Protein AF-A0A8W8JNV4-F1 (afdb_monomer_lite)

Foldseek 3Di:
DVVVVVVVVVVVVVVVVVVVVVVVVVVVVVVVVVVVVVVVVVPPPVVQQEEQFLLRSCVVPVVCAPPWDWHWYQHPVRDTDTFTWANYPPNTRDTDDDPPPPDD

InterPro domains:
  IPR002181 Fibrinogen, alpha/beta/gamma chain, C-terminal globular domain [PF00147] (63-98)
  IPR002181 Fibrinogen, alpha/beta/gamma chain, C-terminal globular domain [PS51406] (45-104)
  IPR014716 Fibrinogen, alpha/beta/gamma chain, C-terminal globular, subdomain 1 [G3DSA:3.90.215.10] (5-103)
  IPR036056 Fibrinogen-like, C-terminal [SSF56496] (46-97)

Organism: Magallana gigas (NCBI:txid29159)

Secondary structure (DSSP, 8-state):
-HHHHHHHHHHHHHHHHHHHHHHHHHHHHHHHHHHHHHHHHHS------EESSHHHHHHH-GGGTT--EEEEEE-TTS-EEEEEEESSGGGS-EE---------

Sequence (104 aa):
MLIIKLEEIENNMQAKINTGIEDVTTDIIKNFTRILANKLACASNETVISGSSCADILKRFPNTKGKDGVYNIIDVSNKMKAVYCDMTTDNGGWTVISLSSSSL

pLDDT: mean 87.86, std 13.28, range [45.91, 97.94]

Radius of gyration: 29.32 Å; chains: 1; bounding box: 70×25×85 Å

Structure (mmCIF, N/CA/C/O backbone):
data_AF-A0A8W8JNV4-F1
#
_entry.id   AF-A0A8W8JNV4-F1
#
loop_
_atom_site.group_PDB
_atom_site.id
_atom_site.type_symbol
_atom_site.label_atom_id
_atom_site.label_alt_id
_atom_site.label_comp_id
_atom_site.label_asym_id
_atom_site.label_entity_id
_atom_site.label_seq_id
_atom_site.pdbx_PDB_ins_code
_atom_site.Cartn_x
_atom_site.Cartn_y
_atom_site.Cartn_z
_atom_site.occupancy
_atom_site.B_iso_or_equiv
_atom_site.auth_seq_id
_atom_site.auth_comp_id
_atom_site.auth_asym_id
_atom_site.auth_atom_id
_atom_site.pdbx_PDB_model_num
ATOM 1 N N . MET A 1 1 ? -47.002 -12.083 50.435 1.00 72.62 1 MET A N 1
ATOM 2 C CA . MET A 1 1 ? -47.504 -11.101 49.443 1.00 72.62 1 MET A CA 1
ATOM 3 C C . MET A 1 1 ? -46.786 -9.747 49.516 1.00 72.62 1 MET A C 1
ATOM 5 O O . MET A 1 1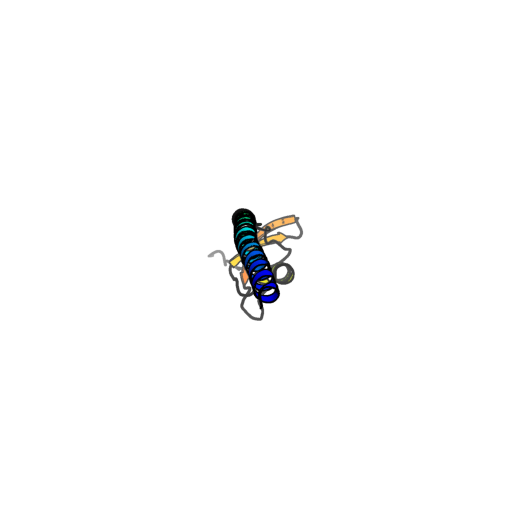 ? -46.511 -9.194 48.466 1.00 72.62 1 MET A O 1
ATOM 9 N N . LEU A 1 2 ? -46.450 -9.213 50.701 1.00 86.56 2 LEU A N 1
ATOM 10 C CA . LEU A 1 2 ? -45.713 -7.938 50.840 1.00 86.56 2 LEU A CA 1
ATOM 11 C C . LEU A 1 2 ? -44.204 -8.036 50.544 1.00 86.56 2 LEU A C 1
ATOM 13 O O . LEU A 1 2 ? -43.662 -7.140 49.915 1.00 86.56 2 LEU A O 1
ATOM 17 N N . ILE A 1 3 ? -43.550 -9.133 50.939 1.00 90.62 3 ILE A N 1
ATOM 18 C CA . ILE A 1 3 ? -42.106 -9.356 50.713 1.00 90.62 3 ILE A CA 1
ATOM 19 C C . ILE A 1 3 ? -41.774 -9.385 49.214 1.00 90.62 3 ILE A C 1
ATOM 21 O O . ILE A 1 3 ? -40.883 -8.678 48.772 1.00 90.62 3 ILE A O 1
ATOM 25 N N . ILE A 1 4 ? -42.588 -10.086 48.419 1.00 90.62 4 ILE A N 1
ATOM 26 C CA . ILE A 1 4 ? -42.445 -10.154 46.954 1.00 90.62 4 ILE A CA 1
ATOM 27 C C . ILE A 1 4 ? -42.513 -8.755 46.319 1.00 90.62 4 ILE A C 1
ATOM 29 O O . ILE A 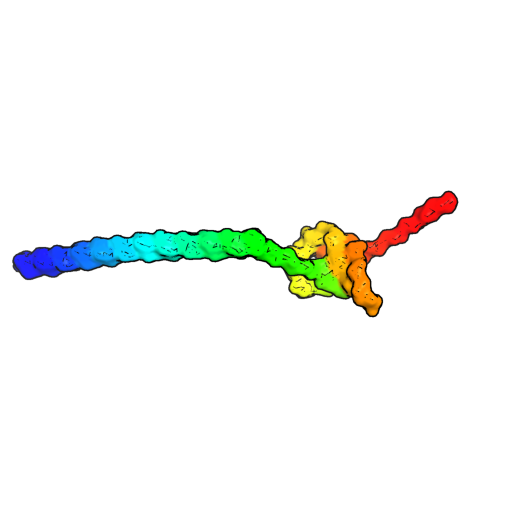1 4 ? -41.748 -8.449 45.415 1.00 90.62 4 ILE A O 1
ATOM 33 N N . LYS A 1 5 ? -43.394 -7.874 46.820 1.00 92.38 5 LYS A N 1
ATOM 34 C CA . LYS A 1 5 ? -43.488 -6.491 46.324 1.00 92.38 5 LYS A CA 1
ATOM 35 C C . LYS A 1 5 ? -42.257 -5.653 46.681 1.00 92.38 5 LYS A C 1
ATOM 37 O O . LYS A 1 5 ? -41.914 -4.754 45.926 1.00 92.38 5 LYS A O 1
ATOM 42 N N . LEU A 1 6 ? -41.615 -5.916 47.821 1.00 93.81 6 LEU A N 1
ATOM 43 C CA . LEU A 1 6 ? -40.372 -5.242 48.211 1.00 93.81 6 LEU A CA 1
ATOM 44 C C . LEU A 1 6 ? -39.202 -5.698 47.334 1.00 93.81 6 LEU A C 1
ATOM 46 O O . LEU A 1 6 ? -38.487 -4.851 46.808 1.00 93.81 6 LEU A O 1
ATOM 50 N N . GLU A 1 7 ? -39.070 -7.006 47.105 1.00 95.75 7 GLU A N 1
ATOM 51 C CA . GLU A 1 7 ? -38.063 -7.571 46.196 1.00 95.75 7 GLU A CA 1
ATOM 52 C C . GLU A 1 7 ? -38.242 -7.048 44.762 1.00 95.75 7 GLU A C 1
ATOM 54 O O . GLU A 1 7 ? -37.275 -6.706 44.087 1.00 95.75 7 GLU A O 1
ATOM 59 N N . GLU A 1 8 ? -39.483 -6.921 44.285 1.00 95.75 8 GLU A N 1
ATOM 60 C CA . GLU A 1 8 ? -39.777 -6.360 42.961 1.00 95.75 8 GLU A CA 1
ATOM 61 C C . GLU A 1 8 ? -39.361 -4.884 42.845 1.00 95.75 8 GLU A C 1
ATOM 63 O O . GLU A 1 8 ? -38.808 -4.468 41.824 1.00 95.75 8 GLU A O 1
ATOM 68 N N . ILE A 1 9 ? -39.575 -4.091 43.899 1.00 95.31 9 ILE A N 1
ATOM 69 C CA . ILE A 1 9 ? -39.146 -2.688 43.946 1.00 95.31 9 ILE A CA 1
ATOM 70 C C . ILE A 1 9 ? -37.618 -2.587 43.930 1.00 95.31 9 ILE A C 1
ATOM 72 O O . ILE A 1 9 ? -37.080 -1.769 43.181 1.00 95.31 9 ILE A O 1
ATOM 76 N N . GLU A 1 10 ? -36.925 -3.414 44.714 1.00 96.44 10 GLU A N 1
ATOM 77 C CA . GLU A 1 10 ? -35.460 -3.450 44.761 1.00 96.44 10 GLU A CA 1
ATOM 78 C C . GLU A 1 10 ? -34.870 -3.826 43.395 1.00 96.44 10 GLU A C 1
ATOM 80 O O . GLU A 1 10 ? -34.017 -3.113 42.864 1.00 96.44 10 GLU A O 1
ATOM 85 N N . ASN A 1 11 ? -35.415 -4.863 42.757 1.00 95.38 11 ASN A N 1
ATOM 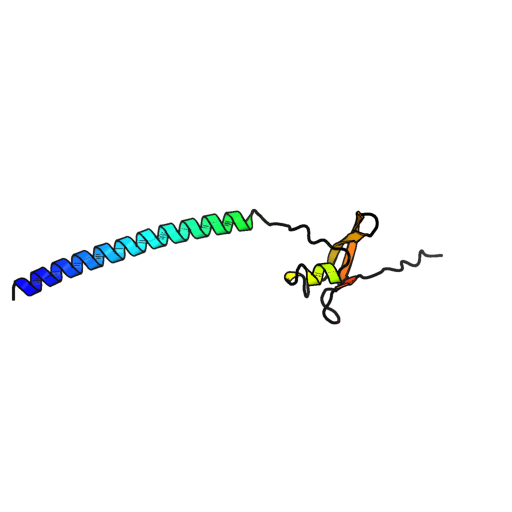86 C CA . ASN A 1 11 ? -34.989 -5.300 41.429 1.00 95.38 11 ASN A CA 1
ATOM 87 C C . ASN A 1 11 ? -35.235 -4.236 40.349 1.00 95.38 11 ASN A C 1
ATOM 89 O O . ASN A 1 11 ? -34.373 -3.998 39.503 1.00 95.38 11 ASN A O 1
ATOM 93 N N . ASN A 1 12 ? -36.384 -3.554 40.376 1.00 95.06 12 ASN A N 1
ATOM 94 C CA . ASN A 1 12 ? -36.691 -2.476 39.431 1.00 95.06 12 ASN A CA 1
ATOM 95 C C . ASN A 1 12 ? -35.756 -1.272 39.627 1.00 95.06 12 ASN A C 1
ATOM 97 O O . ASN A 1 12 ? -35.305 -0.651 38.662 1.00 95.06 12 ASN A O 1
ATOM 101 N N . MET A 1 13 ? -35.430 -0.956 40.882 1.00 96.19 13 MET A N 1
ATOM 102 C CA . MET A 1 13 ? -34.479 0.101 41.205 1.00 96.19 13 MET A CA 1
ATOM 103 C C . MET A 1 13 ? -33.076 -0.248 40.696 1.00 96.19 13 MET A C 1
ATOM 105 O O . MET A 1 13 ? -32.465 0.569 40.007 1.00 96.19 13 MET A O 1
ATOM 109 N N . GLN A 1 14 ? -32.608 -1.476 40.938 1.00 96.19 14 GLN A N 1
ATOM 110 C CA . GLN A 1 14 ? -31.311 -1.949 40.457 1.00 96.19 14 GLN A CA 1
ATOM 111 C C . GLN A 1 14 ? -31.237 -1.970 38.924 1.00 96.19 14 GLN A C 1
ATOM 113 O O . GLN A 1 14 ? -30.239 -1.536 38.354 1.00 96.19 14 GLN A O 1
ATOM 118 N N . ALA A 1 15 ? -32.301 -2.405 38.243 1.00 95.81 15 ALA A N 1
ATOM 119 C CA . ALA A 1 15 ? -32.358 -2.431 36.783 1.00 95.81 15 ALA A CA 1
ATOM 120 C C . ALA A 1 15 ? -32.234 -1.025 36.178 1.00 95.81 15 ALA A C 1
ATOM 122 O O . ALA A 1 15 ? -31.427 -0.814 35.277 1.00 95.81 15 ALA A O 1
ATOM 123 N N . LYS A 1 16 ? -32.968 -0.041 36.711 1.00 95.50 16 LYS A N 1
ATOM 124 C CA . LYS A 1 16 ? -32.894 1.354 36.242 1.00 95.50 16 LYS A CA 1
ATOM 125 C C . LYS A 1 16 ? -31.518 1.969 36.455 1.00 95.50 16 LYS A C 1
ATOM 127 O O . LYS A 1 16 ? -31.037 2.696 35.589 1.00 95.50 1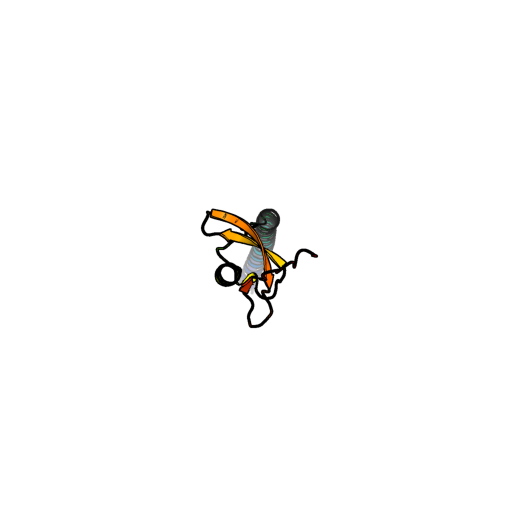6 LYS A O 1
ATOM 132 N N . ILE A 1 17 ? -30.897 1.673 37.596 1.00 96.50 17 ILE A N 1
ATOM 133 C CA . ILE A 1 17 ? -29.526 2.099 37.884 1.00 96.50 17 ILE A CA 1
ATOM 134 C C . ILE A 1 17 ? -28.568 1.487 36.857 1.00 96.50 17 ILE A C 1
ATOM 136 O O . ILE A 1 17 ? -27.779 2.216 36.263 1.00 96.50 17 ILE A O 1
ATOM 140 N N . ASN A 1 18 ? -28.673 0.182 36.593 1.00 95.75 18 ASN A N 1
ATOM 141 C CA . ASN A 1 18 ? -27.800 -0.510 35.645 1.00 95.75 18 ASN A CA 1
ATOM 142 C C . ASN A 1 18 ? -27.954 0.036 34.218 1.00 95.75 18 ASN A C 1
ATOM 144 O O . ASN A 1 18 ? -26.952 0.367 33.592 1.00 95.75 18 ASN A O 1
ATOM 148 N N . THR A 1 19 ? -29.186 0.215 33.734 1.00 94.75 19 THR A N 1
ATOM 149 C CA . THR A 1 19 ? -29.441 0.793 32.404 1.00 94.75 19 THR A CA 1
ATOM 150 C C . THR A 1 19 ? -28.896 2.218 32.294 1.00 94.75 19 THR A C 1
ATOM 152 O O . THR A 1 19 ? -28.226 2.547 31.321 1.00 94.75 19 THR A O 1
ATOM 155 N N . GLY A 1 20 ? -29.103 3.057 33.316 1.00 92.88 20 GLY A N 1
ATOM 156 C CA . GLY A 1 20 ? -28.556 4.416 33.322 1.00 92.88 20 GLY A CA 1
ATOM 157 C C . GLY A 1 20 ? -27.023 4.446 33.303 1.00 92.88 20 GLY A C 1
ATOM 158 O O . GLY A 1 20 ? -26.427 5.301 32.651 1.00 92.88 20 GLY A O 1
ATOM 159 N N . ILE A 1 21 ? -26.372 3.496 33.981 1.00 94.81 21 ILE A N 1
ATOM 160 C CA . ILE A 1 21 ? -24.914 3.336 33.926 1.00 94.81 21 ILE A CA 1
ATOM 161 C C . ILE A 1 21 ? -24.477 2.911 32.520 1.00 94.81 21 ILE A C 1
ATOM 163 O O . ILE A 1 21 ? -23.535 3.496 31.989 1.00 94.81 21 ILE A O 1
ATOM 167 N N . GLU A 1 22 ? -25.140 1.937 31.896 1.00 94.56 22 GLU A N 1
ATOM 168 C CA . GLU A 1 22 ? -24.811 1.476 30.539 1.00 94.56 22 GLU A CA 1
ATOM 169 C C . GLU A 1 22 ? -24.896 2.604 29.500 1.00 94.56 22 GLU A C 1
ATOM 171 O O . GLU A 1 22 ? -23.983 2.741 28.679 1.00 94.56 22 GLU A O 1
ATOM 176 N N . ASP A 1 23 ? -25.920 3.458 29.579 1.00 93.31 23 ASP A N 1
ATOM 177 C CA . ASP A 1 23 ? -26.090 4.615 28.692 1.00 93.31 23 ASP A CA 1
ATOM 178 C C . ASP A 1 23 ? -24.933 5.617 28.840 1.00 93.31 23 ASP A C 1
ATOM 180 O O . ASP A 1 23 ? -24.266 5.961 27.858 1.00 93.31 23 ASP A O 1
ATOM 184 N N . VAL A 1 24 ? -24.613 6.015 30.079 1.00 93.88 24 VAL A N 1
ATOM 185 C CA . VAL A 1 24 ? -23.490 6.927 30.370 1.00 93.88 24 VAL A CA 1
ATOM 186 C C . VAL A 1 24 ? -22.163 6.330 29.902 1.00 93.88 24 VAL A C 1
ATOM 188 O O . VAL A 1 24 ? -21.337 7.015 29.294 1.00 93.88 24 VAL A O 1
ATOM 191 N N . THR A 1 25 ? -21.953 5.038 30.158 1.00 95.12 25 THR A N 1
ATOM 192 C CA . THR A 1 25 ? -20.726 4.338 29.762 1.00 95.12 25 THR A CA 1
ATOM 193 C C . THR A 1 25 ? -20.601 4.293 28.239 1.00 95.12 25 THR A C 1
ATOM 195 O O . THR A 1 25 ? -19.523 4.538 27.695 1.00 95.12 25 THR A O 1
ATOM 198 N N . THR A 1 26 ? -21.710 4.057 27.536 1.00 95.44 26 THR A N 1
ATOM 199 C CA . THR A 1 26 ? -21.766 4.023 26.072 1.00 95.44 26 THR A CA 1
ATOM 200 C C . THR A 1 26 ? -21.434 5.383 25.460 1.00 95.44 26 THR A C 1
ATOM 202 O O . THR A 1 26 ? -20.669 5.444 24.495 1.00 95.44 26 THR A O 1
ATOM 205 N N . ASP A 1 27 ? -21.950 6.477 26.017 1.00 94.50 27 ASP A N 1
ATOM 206 C CA . ASP A 1 27 ? -21.668 7.831 25.530 1.00 94.50 27 ASP A CA 1
ATOM 207 C C . ASP A 1 27 ? -20.205 8.229 25.735 1.00 94.50 27 ASP A C 1
ATOM 209 O O . ASP A 1 27 ? -19.569 8.783 24.828 1.00 94.50 27 ASP A O 1
ATOM 213 N N . ILE A 1 28 ? -19.634 7.876 26.891 1.00 94.25 28 ILE A N 1
ATOM 214 C CA . ILE A 1 28 ? -18.208 8.066 27.170 1.00 94.25 28 ILE A CA 1
ATOM 215 C C . ILE A 1 28 ? -17.371 7.290 26.150 1.00 94.25 28 ILE A C 1
ATOM 217 O O . ILE A 1 28 ? -16.500 7.880 25.503 1.00 94.25 28 ILE A O 1
ATOM 221 N N . ILE A 1 29 ? -17.653 5.995 25.961 1.00 94.69 29 ILE A N 1
ATOM 222 C CA . ILE A 1 29 ? -16.926 5.143 25.012 1.00 94.69 29 ILE A CA 1
ATOM 223 C C . ILE A 1 29 ? -17.021 5.727 23.603 1.00 94.69 29 ILE A C 1
ATOM 225 O O . ILE A 1 29 ? -15.986 5.962 22.984 1.00 94.69 29 ILE A O 1
ATOM 229 N N . LYS A 1 30 ? -18.226 6.046 23.115 1.00 94.62 30 LYS A N 1
ATOM 230 C CA . LYS A 1 30 ? -18.430 6.631 21.780 1.00 94.62 30 LYS A CA 1
ATOM 231 C C . LYS A 1 30 ? -17.639 7.924 21.593 1.00 94.62 30 LYS A C 1
ATOM 233 O O . LYS A 1 30 ? -17.013 8.112 20.546 1.00 94.62 30 LYS A O 1
ATOM 238 N N . ASN A 1 31 ? -17.633 8.812 22.588 1.00 92.38 31 ASN A N 1
ATOM 239 C CA . ASN A 1 31 ? -16.872 10.055 22.511 1.00 92.38 31 ASN A CA 1
ATOM 240 C C . ASN A 1 31 ? -15.359 9.789 22.441 1.00 92.38 31 ASN A C 1
ATOM 242 O O . ASN A 1 31 ? -14.683 10.352 21.578 1.00 92.38 31 ASN A O 1
ATOM 246 N N . PHE A 1 32 ? -14.837 8.884 23.276 1.00 92.00 32 PHE A N 1
ATOM 247 C CA . PHE A 1 32 ? -13.430 8.474 23.229 1.00 92.00 32 PHE A CA 1
ATOM 248 C C . PHE A 1 32 ? -13.056 7.825 21.893 1.00 92.00 32 PHE A C 1
ATOM 250 O O . PHE A 1 32 ? -12.037 8.193 21.305 1.00 92.00 32 PHE A O 1
ATOM 257 N N . THR A 1 33 ? -13.884 6.917 21.366 1.00 89.75 33 THR A N 1
ATOM 258 C CA . THR A 1 33 ? -13.658 6.281 20.061 1.00 89.75 33 THR A CA 1
ATOM 259 C C . THR A 1 33 ? -13.607 7.320 18.943 1.00 89.75 33 THR A C 1
ATOM 261 O O . THR A 1 33 ? -12.731 7.252 18.083 1.00 89.75 33 THR A O 1
ATOM 264 N N . ARG A 1 34 ? -14.485 8.330 18.972 1.00 88.06 34 ARG A N 1
ATOM 265 C CA . ARG A 1 34 ? -14.505 9.419 17.985 1.00 88.06 34 ARG A CA 1
ATOM 266 C C . ARG A 1 34 ? -13.263 10.310 18.071 1.00 88.06 34 ARG A C 1
ATOM 268 O O . ARG A 1 34 ? -12.704 10.675 17.040 1.00 88.06 34 ARG A O 1
ATOM 275 N N . ILE A 1 35 ? -12.806 10.637 19.282 1.00 86.56 35 ILE A N 1
ATOM 276 C CA . ILE A 1 35 ? -11.561 11.395 19.497 1.00 86.56 35 ILE A CA 1
ATOM 277 C C . ILE A 1 35 ? -10.362 10.612 18.954 1.00 86.56 35 ILE A C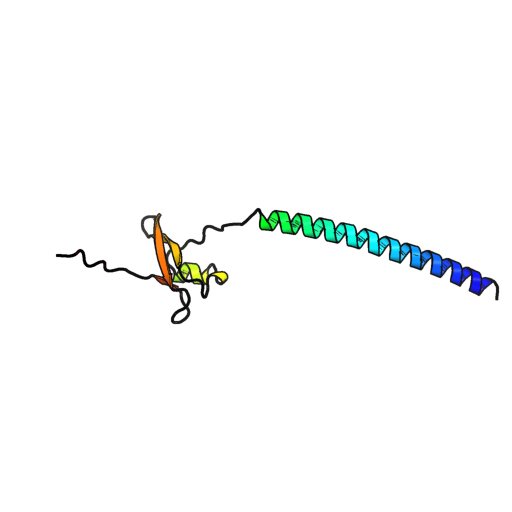 1
ATOM 279 O O . ILE A 1 35 ? -9.526 11.184 18.253 1.00 86.56 35 ILE A O 1
ATOM 283 N N . LEU A 1 36 ? -10.298 9.306 19.234 1.00 83.44 36 LEU A N 1
ATOM 284 C CA . LEU A 1 36 ? -9.241 8.439 18.723 1.00 83.44 36 LEU A CA 1
ATOM 285 C C . LEU A 1 36 ? -9.273 8.386 17.189 1.00 83.44 36 LEU A C 1
ATOM 287 O O . LEU A 1 36 ? -8.260 8.673 16.557 1.00 83.44 36 LEU A O 1
ATOM 291 N N . ALA A 1 37 ? -10.436 8.122 16.588 1.00 81.06 37 ALA A N 1
ATOM 292 C CA . ALA A 1 37 ? -10.601 8.067 15.135 1.00 81.06 37 ALA A CA 1
ATOM 293 C C . ALA A 1 37 ? -10.171 9.372 14.441 1.00 81.06 37 ALA A C 1
ATOM 295 O O . ALA A 1 37 ? -9.415 9.331 13.475 1.00 81.06 37 ALA A O 1
ATOM 296 N N . ASN A 1 38 ? -10.565 10.534 14.970 1.00 78.81 38 ASN A N 1
ATOM 297 C CA . ASN A 1 38 ? -10.161 11.833 14.421 1.00 78.81 38 ASN A CA 1
ATOM 298 C C . ASN A 1 38 ? -8.649 12.077 14.536 1.00 78.81 38 ASN A C 1
ATOM 300 O O . ASN A 1 38 ? -8.040 12.643 13.629 1.00 78.81 38 ASN A O 1
ATOM 304 N N . LYS A 1 39 ? -8.025 11.632 15.633 1.00 82.25 39 LYS A N 1
ATOM 305 C CA . LYS A 1 39 ? -6.575 11.750 15.821 1.00 82.25 39 LYS A CA 1
ATOM 306 C C . LYS A 1 39 ? -5.799 10.892 14.818 1.00 82.25 39 LYS A C 1
ATOM 308 O O . LYS A 1 39 ? -4.760 11.333 14.344 1.00 82.25 39 LYS A O 1
ATOM 313 N N . LEU A 1 40 ? -6.322 9.717 14.460 1.00 65.94 40 LEU A N 1
ATOM 314 C CA . LEU A 1 40 ? -5.768 8.855 13.409 1.00 65.94 40 LEU A CA 1
ATOM 315 C C . LEU A 1 40 ? -6.072 9.359 11.987 1.00 65.94 40 LEU A C 1
ATOM 317 O O . LEU A 1 40 ? -5.266 9.139 11.094 1.00 65.94 40 LEU A O 1
ATOM 321 N N . ALA A 1 41 ? -7.193 10.049 11.767 1.00 68.88 41 ALA A N 1
ATOM 322 C CA . ALA A 1 41 ? -7.550 10.590 10.454 1.00 68.88 41 ALA A CA 1
ATOM 323 C C . ALA A 1 41 ? -6.685 11.800 10.049 1.00 68.88 41 ALA A C 1
ATOM 325 O O . ALA A 1 41 ? -6.285 11.903 8.894 1.00 68.88 41 ALA A O 1
ATOM 326 N N . CYS A 1 42 ? -6.370 12.697 10.994 1.00 52.47 42 CYS A N 1
ATOM 327 C CA . CYS A 1 42 ? -5.478 13.841 10.750 1.00 52.47 42 CYS A CA 1
ATOM 328 C C . CYS A 1 42 ? -3.995 13.476 10.859 1.00 52.47 42 CYS A C 1
ATOM 330 O O . CYS A 1 42 ? -3.155 14.119 10.236 1.00 52.47 42 CYS A O 1
ATOM 332 N N . ALA A 1 43 ? -3.663 12.433 11.623 1.00 55.94 43 ALA A N 1
ATOM 333 C CA . ALA A 1 43 ? -2.391 11.745 11.492 1.00 55.94 43 ALA A CA 1
ATOM 334 C C . ALA A 1 43 ? -2.498 10.758 10.332 1.00 55.94 43 ALA A C 1
ATOM 336 O O . ALA A 1 43 ? -2.298 9.558 10.524 1.00 55.94 43 ALA A O 1
ATOM 337 N N . SER A 1 44 ? -2.814 11.265 9.130 1.00 54.38 44 SER A N 1
ATOM 338 C CA . SER A 1 44 ? -2.412 10.586 7.910 1.00 54.38 44 SER A CA 1
ATOM 339 C C . SER A 1 44 ? -0.913 10.360 8.055 1.00 54.38 44 SER A C 1
ATOM 341 O O . SER A 1 44 ? -0.094 11.232 7.770 1.00 54.38 44 SER A O 1
ATOM 343 N N . ASN A 1 45 ? -0.560 9.190 8.583 1.00 55.28 45 ASN A N 1
ATOM 344 C CA . ASN A 1 45 ? 0.690 8.537 8.322 1.00 55.28 45 ASN A CA 1
ATOM 345 C C . ASN A 1 45 ? 0.679 8.383 6.811 1.00 55.28 45 ASN A C 1
ATOM 347 O O . ASN A 1 45 ? 0.323 7.335 6.276 1.00 55.28 45 ASN A O 1
ATOM 351 N N . GLU A 1 46 ? 1.076 9.434 6.111 1.00 55.41 46 GLU A N 1
ATOM 352 C CA . GLU A 1 46 ? 1.732 9.279 4.841 1.00 55.41 46 GLU A CA 1
ATOM 353 C C . GLU A 1 46 ? 3.057 8.612 5.214 1.00 55.41 46 GLU A C 1
ATOM 355 O O . GLU A 1 46 ? 4.113 9.230 5.304 1.00 55.41 46 GLU A O 1
ATOM 360 N N . THR A 1 47 ? 2.974 7.323 5.584 1.00 57.53 47 THR A N 1
ATOM 361 C CA . THR A 1 47 ? 4.107 6.419 5.551 1.00 57.53 47 THR A CA 1
ATOM 362 C C . THR A 1 47 ? 4.672 6.680 4.181 1.00 57.53 47 THR A C 1
ATOM 364 O O . THR A 1 47 ? 3.956 6.449 3.208 1.00 57.53 47 THR A O 1
ATOM 367 N N . VAL A 1 48 ? 5.858 7.274 4.097 1.00 70.50 48 VAL A N 1
ATOM 368 C CA . VAL A 1 48 ? 6.460 7.600 2.809 1.00 70.50 48 VAL A CA 1
ATOM 369 C C . VAL A 1 48 ? 6.599 6.268 2.080 1.00 70.50 48 VAL A C 1
ATOM 371 O O . VAL A 1 48 ? 7.510 5.493 2.380 1.00 70.50 48 VAL A O 1
ATOM 374 N N . ILE A 1 49 ? 5.629 5.952 1.212 1.00 82.06 49 ILE A N 1
ATOM 375 C CA . ILE A 1 49 ? 5.532 4.664 0.533 1.00 82.06 49 ILE A CA 1
ATOM 376 C C . ILE A 1 49 ? 6.688 4.670 -0.449 1.00 82.06 49 ILE A C 1
ATOM 378 O O . ILE A 1 49 ? 6.634 5.295 -1.507 1.00 82.06 49 ILE A O 1
ATOM 382 N N . SER A 1 50 ? 7.780 4.050 -0.024 1.00 88.69 50 SER A N 1
ATOM 383 C CA . SER A 1 50 ? 9.044 4.078 -0.735 1.00 88.69 50 SER A CA 1
ATOM 384 C C . SER A 1 50 ? 9.721 2.732 -0.666 1.00 88.69 50 SER A C 1
ATOM 386 O O . SER A 1 50 ? 9.489 1.961 0.266 1.00 88.69 50 SER A O 1
ATOM 388 N N . GLY A 1 51 ? 10.524 2.411 -1.673 1.00 92.81 51 GLY A N 1
ATOM 389 C CA . GLY A 1 51 ? 11.216 1.133 -1.784 1.00 92.81 51 GLY A CA 1
ATOM 390 C C . GLY A 1 51 ? 12.337 1.123 -2.783 1.00 92.81 51 GLY A C 1
ATOM 391 O O . GLY A 1 51 ? 12.543 2.095 -3.485 1.00 92.81 51 GLY A O 1
ATOM 392 N N . SER A 1 52 ? 13.039 0.005 -2.882 1.00 94.81 52 SER A N 1
ATOM 393 C CA . SER A 1 52 ? 14.060 -0.185 -3.919 1.00 94.81 52 SER A CA 1
ATOM 394 C C . SER A 1 52 ? 13.464 -0.349 -5.326 1.00 94.81 52 SER A C 1
ATOM 396 O O . SER A 1 52 ? 14.133 -0.093 -6.323 1.00 94.81 52 SER A O 1
ATOM 398 N N . SER A 1 53 ? 12.198 -0.770 -5.421 1.00 95.50 53 SER A N 1
ATOM 399 C CA . SER A 1 53 ? 11.450 -0.975 -6.668 1.00 95.50 53 SER A CA 1
ATOM 400 C C . SER A 1 53 ? 9.937 -0.998 -6.410 1.00 95.50 53 SER A C 1
ATOM 402 O O . SER A 1 53 ? 9.505 -1.115 -5.260 1.00 95.50 53 SER A O 1
ATOM 404 N N . CYS A 1 54 ? 9.122 -0.953 -7.468 1.00 96.50 54 CYS A N 1
ATOM 405 C CA . CYS A 1 54 ? 7.666 -1.115 -7.359 1.00 96.50 54 CYS A CA 1
ATOM 406 C C . CYS A 1 54 ? 7.266 -2.476 -6.754 1.00 96.50 54 CYS A C 1
ATOM 408 O O . CYS A 1 54 ? 6.347 -2.540 -5.941 1.00 96.50 54 CYS A O 1
ATOM 410 N N . ALA A 1 55 ? 7.995 -3.553 -7.064 1.00 97.19 55 ALA A N 1
ATOM 411 C CA . ALA A 1 55 ? 7.764 -4.875 -6.477 1.00 97.19 55 ALA A CA 1
ATOM 412 C C . ALA A 1 55 ? 8.041 -4.896 -4.964 1.00 97.19 55 ALA A C 1
ATOM 414 O O . ALA A 1 55 ? 7.290 -5.486 -4.187 1.00 97.19 55 ALA A O 1
ATOM 415 N N . ASP A 1 56 ? 9.103 -4.215 -4.531 1.00 96.62 56 ASP A N 1
ATOM 416 C CA . ASP A 1 56 ? 9.436 -4.066 -3.115 1.00 96.62 56 ASP A CA 1
ATOM 417 C C . ASP A 1 56 ? 8.390 -3.214 -2.372 1.00 96.62 56 ASP A C 1
ATOM 419 O O . ASP A 1 56 ? 8.004 -3.532 -1.246 1.00 96.62 56 ASP A O 1
ATOM 423 N N . ILE A 1 57 ? 7.874 -2.162 -3.017 1.00 95.94 57 ILE A N 1
ATOM 424 C CA . ILE A 1 57 ? 6.746 -1.381 -2.495 1.00 95.94 57 ILE A CA 1
ATOM 425 C C . ILE A 1 57 ? 5.509 -2.267 -2.331 1.00 95.94 57 ILE A C 1
ATOM 427 O O . ILE A 1 57 ? 4.947 -2.306 -1.240 1.00 95.94 57 ILE A O 1
ATOM 431 N N . LEU A 1 58 ? 5.120 -3.022 -3.359 1.00 96.81 58 LEU A N 1
ATOM 432 C CA . LEU A 1 58 ? 3.943 -3.889 -3.309 1.00 96.81 58 LEU A CA 1
ATOM 433 C C . LEU A 1 58 ? 4.056 -4.965 -2.217 1.00 96.81 58 LEU A C 1
ATOM 435 O O . LEU A 1 58 ? 3.080 -5.268 -1.531 1.00 96.81 58 LEU A O 1
ATOM 439 N N . LYS A 1 59 ? 5.262 -5.506 -2.009 1.00 96.56 59 LYS A N 1
ATOM 440 C CA . LYS A 1 59 ? 5.542 -6.489 -0.957 1.00 96.56 59 LYS A CA 1
ATOM 441 C C . LYS A 1 59 ? 5.430 -5.894 0.450 1.00 96.56 59 LYS A C 1
ATOM 443 O O . LYS A 1 59 ? 4.867 -6.538 1.332 1.00 96.56 59 LYS A O 1
ATOM 448 N N . ARG A 1 60 ? 5.990 -4.699 0.681 1.00 94.19 60 ARG A N 1
ATOM 449 C CA . ARG A 1 60 ? 5.985 -4.040 2.003 1.00 94.19 60 ARG A CA 1
ATOM 450 C C . ARG A 1 60 ? 4.663 -3.349 2.322 1.00 94.19 60 ARG A C 1
ATOM 452 O O . ARG A 1 60 ? 4.289 -3.270 3.488 1.00 94.19 60 ARG A O 1
ATOM 459 N N . PHE A 1 61 ? 3.946 -2.908 1.295 1.00 94.12 61 PHE A N 1
ATOM 460 C CA . PHE A 1 61 ? 2.678 -2.196 1.396 1.00 94.12 61 PHE A CA 1
ATOM 461 C C . PHE A 1 61 ? 1.614 -2.883 0.525 1.00 94.12 61 PHE A C 1
ATOM 463 O O . PHE A 1 61 ? 1.258 -2.366 -0.535 1.00 94.12 61 PHE A O 1
ATOM 470 N N . PRO A 1 62 ? 1.055 -4.037 0.946 1.00 94.06 62 PRO A N 1
ATOM 471 C CA . PRO A 1 62 ? 0.069 -4.778 0.149 1.00 94.06 62 PRO A CA 1
ATOM 472 C C . PRO A 1 62 ? -1.199 -3.979 -0.193 1.00 94.06 62 PRO A C 1
ATOM 474 O O . PRO A 1 62 ? -1.891 -4.286 -1.160 1.00 94.06 62 PRO A O 1
ATOM 477 N N . ASN A 1 63 ? -1.492 -2.917 0.564 1.00 93.75 63 ASN A N 1
ATOM 478 C CA . ASN A 1 63 ? -2.572 -1.962 0.299 1.00 93.75 63 ASN A CA 1
ATOM 479 C C . ASN A 1 63 ? -2.342 -1.084 -0.950 1.00 93.75 63 ASN A C 1
ATOM 481 O O . ASN A 1 63 ? -3.226 -0.293 -1.292 1.00 93.75 63 ASN A O 1
ATOM 485 N N . THR A 1 64 ? -1.176 -1.184 -1.595 1.00 94.69 64 THR A N 1
ATOM 486 C CA . THR A 1 64 ? -0.862 -0.563 -2.894 1.00 94.69 64 THR A CA 1
ATOM 487 C C . THR A 1 64 ? -1.291 -1.421 -4.085 1.00 94.69 64 THR A C 1
ATOM 489 O O . THR A 1 64 ? -1.317 -0.923 -5.206 1.00 94.69 64 THR A O 1
ATOM 492 N N . LYS A 1 65 ? -1.686 -2.686 -3.869 1.00 96.62 65 LYS A N 1
ATOM 493 C CA . LYS A 1 65 ? -2.192 -3.559 -4.937 1.00 96.62 65 LYS A CA 1
ATOM 494 C C . LYS A 1 65 ? -3.390 -2.918 -5.644 1.00 96.62 65 LYS A C 1
ATOM 496 O O . LYS A 1 65 ? -4.323 -2.463 -4.983 1.00 96.62 65 LYS A O 1
ATOM 501 N N . GLY A 1 66 ? -3.365 -2.901 -6.975 1.00 96.75 66 GLY A N 1
ATOM 502 C CA . GLY A 1 66 ? -4.401 -2.287 -7.810 1.00 96.75 66 GLY A CA 1
ATOM 503 C C . GLY A 1 66 ? -4.377 -0.753 -7.843 1.00 96.75 66 GLY A C 1
ATOM 504 O O . GLY A 1 66 ? -5.336 -0.145 -8.311 1.00 96.75 66 GLY A O 1
ATOM 505 N N . LYS A 1 67 ? -3.338 -0.111 -7.290 1.00 96.56 67 LYS A N 1
ATOM 506 C CA . LYS A 1 67 ? -3.188 1.352 -7.261 1.00 96.56 67 LYS A CA 1
ATOM 507 C C . LYS A 1 67 ? -2.014 1.781 -8.129 1.00 96.56 67 LYS A C 1
ATOM 509 O O . LYS A 1 67 ? -0.923 2.048 -7.622 1.00 96.56 67 LYS A O 1
ATOM 514 N N . ASP A 1 68 ? -2.239 1.829 -9.432 1.00 96.62 68 ASP A N 1
ATOM 515 C CA . ASP A 1 68 ? -1.239 2.313 -10.383 1.00 96.62 68 ASP A CA 1
ATOM 516 C C . ASP A 1 68 ? -0.964 3.801 -10.155 1.00 96.62 68 ASP A C 1
ATOM 518 O O . ASP A 1 68 ? -1.852 4.564 -9.761 1.00 96.62 68 ASP A O 1
ATOM 522 N N . GLY A 1 69 ? 0.268 4.239 -10.398 1.00 95.19 69 GLY A N 1
ATOM 523 C CA . GLY A 1 69 ? 0.615 5.645 -10.227 1.00 95.19 69 GLY A CA 1
ATOM 524 C C . GLY A 1 69 ? 2.094 5.891 -10.007 1.00 95.19 69 GLY A C 1
ATOM 525 O O . GLY A 1 69 ? 2.927 5.005 -10.167 1.00 95.19 69 GLY A O 1
ATOM 526 N N . VAL A 1 70 ? 2.427 7.127 -9.643 1.00 95.00 70 VAL A N 1
ATOM 527 C CA . VAL A 1 70 ? 3.808 7.523 -9.366 1.00 95.00 70 VAL A CA 1
ATOM 528 C C . VAL A 1 70 ? 4.152 7.229 -7.910 1.00 95.00 70 VAL A C 1
ATOM 530 O O . VAL A 1 70 ? 3.483 7.713 -7.000 1.00 95.00 70 VAL A O 1
ATOM 533 N N . TYR A 1 71 ? 5.225 6.474 -7.701 1.00 94.25 71 TYR A N 1
ATOM 534 C CA . TYR A 1 71 ? 5.777 6.159 -6.388 1.00 94.25 71 TYR A CA 1
ATOM 535 C C . TYR A 1 71 ? 7.226 6.629 -6.294 1.00 94.25 71 TYR A C 1
ATOM 537 O O . TYR A 1 71 ? 7.932 6.754 -7.297 1.00 94.25 71 TYR A O 1
ATOM 545 N N . ASN A 1 72 ? 7.685 6.852 -5.066 1.00 93.38 72 ASN A N 1
ATOM 546 C CA . ASN A 1 72 ? 9.081 7.161 -4.796 1.00 93.38 72 ASN A CA 1
ATOM 547 C C . ASN A 1 72 ? 9.869 5.867 -4.586 1.00 93.38 72 ASN A C 1
ATOM 549 O O . ASN A 1 72 ? 9.541 5.079 -3.706 1.00 93.38 72 ASN A O 1
ATOM 553 N N . ILE A 1 73 ? 10.942 5.661 -5.342 1.00 93.94 73 ILE A N 1
ATOM 554 C CA . ILE A 1 73 ? 11.905 4.586 -5.091 1.00 93.94 73 ILE A CA 1
ATOM 555 C C . ILE A 1 73 ? 13.259 5.156 -4.673 1.00 93.94 73 ILE A C 1
ATOM 557 O O . ILE A 1 73 ? 13.626 6.252 -5.086 1.00 93.94 73 ILE A O 1
ATOM 561 N N . ILE A 1 74 ? 13.998 4.421 -3.851 1.00 93.56 74 ILE A N 1
ATOM 562 C CA . ILE A 1 74 ? 15.364 4.739 -3.440 1.00 93.56 74 ILE A CA 1
ATOM 563 C C . ILE A 1 74 ? 16.289 3.822 -4.233 1.00 93.56 74 ILE A C 1
ATOM 565 O O . ILE A 1 74 ? 16.237 2.602 -4.086 1.00 93.56 74 ILE A O 1
ATOM 569 N N . ASP A 1 75 ? 17.106 4.407 -5.103 1.00 86.62 75 ASP A N 1
ATOM 570 C CA . ASP A 1 75 ? 18.045 3.639 -5.914 1.00 86.62 75 ASP A CA 1
ATOM 571 C C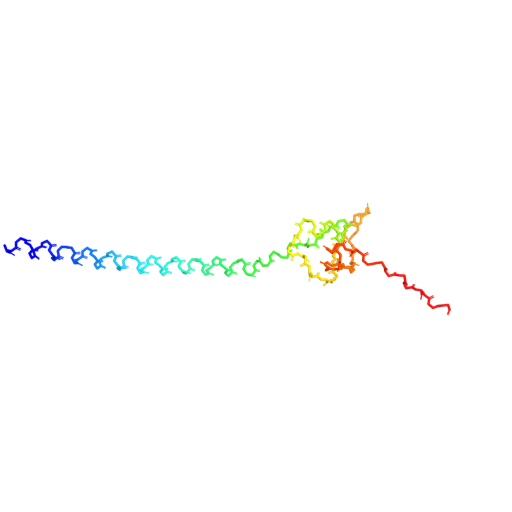 . ASP A 1 75 ? 19.295 3.207 -5.126 1.00 86.62 75 ASP A C 1
ATOM 573 O O . ASP A 1 75 ? 19.506 3.577 -3.971 1.00 86.62 75 ASP A O 1
ATOM 577 N N . VAL A 1 76 ? 20.170 2.437 -5.777 1.00 89.06 76 VAL A N 1
ATOM 578 C CA . VAL A 1 76 ? 21.438 1.961 -5.190 1.00 89.06 76 VAL A CA 1
ATOM 579 C C . VAL A 1 76 ? 22.392 3.087 -4.769 1.00 89.06 76 VAL A C 1
ATOM 581 O O . VAL A 1 76 ? 23.318 2.846 -4.003 1.00 89.06 76 VAL A O 1
ATOM 584 N N . SER A 1 77 ? 22.184 4.314 -5.259 1.00 91.94 77 SER A N 1
ATOM 585 C CA . SER A 1 77 ? 22.942 5.507 -4.863 1.00 91.94 77 SER A CA 1
ATOM 586 C C . SER A 1 77 ? 22.284 6.255 -3.697 1.00 91.94 77 SER A C 1
ATOM 588 O O . SER A 1 77 ? 22.674 7.388 -3.411 1.00 91.94 77 SER A O 1
ATOM 590 N N . ASN A 1 78 ? 21.281 5.656 -3.042 1.00 89.19 78 ASN A N 1
ATOM 591 C CA . ASN A 1 78 ? 20.437 6.277 -2.020 1.00 89.19 78 ASN A CA 1
ATOM 592 C C . ASN A 1 78 ? 19.725 7.553 -2.500 1.00 89.19 78 ASN A C 1
ATOM 594 O O . ASN A 1 78 ? 19.415 8.437 -1.699 1.00 89.19 78 ASN A O 1
ATOM 598 N N . LYS A 1 79 ? 19.453 7.673 -3.805 1.00 90.69 79 LYS A N 1
ATOM 599 C CA . LYS A 1 79 ? 18.700 8.804 -4.354 1.00 90.69 79 LYS A CA 1
ATOM 600 C C . LYS A 1 79 ? 17.242 8.427 -4.549 1.00 90.69 79 LYS A C 1
ATOM 602 O O . LYS A 1 79 ? 16.928 7.380 -5.112 1.00 90.69 79 LYS A O 1
ATOM 607 N N . MET A 1 80 ? 16.359 9.325 -4.119 1.00 90.94 80 MET A N 1
ATOM 608 C CA . MET A 1 80 ? 14.928 9.186 -4.353 1.00 90.94 80 MET A CA 1
ATOM 609 C C . MET A 1 80 ? 14.595 9.535 -5.806 1.00 90.94 80 MET A C 1
ATOM 611 O O . MET A 1 80 ? 15.038 10.562 -6.324 1.00 90.94 80 MET A O 1
ATOM 615 N N . LYS A 1 81 ? 13.814 8.679 -6.460 1.00 90.81 81 LYS A N 1
ATOM 616 C CA . LYS A 1 81 ? 13.343 8.839 -7.836 1.00 90.81 81 LYS A CA 1
ATOM 617 C C . LYS A 1 81 ? 11.849 8.576 -7.900 1.00 90.81 81 LYS A C 1
ATOM 619 O O . LYS A 1 81 ? 11.374 7.584 -7.357 1.00 90.81 81 LYS A O 1
ATOM 624 N N . ALA A 1 82 ? 11.133 9.442 -8.603 1.00 92.38 82 ALA A N 1
ATOM 625 C CA . ALA A 1 82 ? 9.739 9.218 -8.944 1.00 92.38 82 ALA A CA 1
ATOM 626 C C . ALA A 1 82 ? 9.666 8.282 -10.158 1.00 92.38 82 ALA A C 1
ATOM 628 O O . ALA A 1 82 ? 10.239 8.582 -11.207 1.00 92.38 82 ALA A O 1
ATOM 629 N N . VAL A 1 83 ? 8.980 7.152 -10.013 1.00 93.44 83 VAL A N 1
ATOM 630 C CA . VAL A 1 83 ? 8.748 6.183 -11.092 1.00 93.44 83 VAL A CA 1
ATOM 631 C C . VAL A 1 83 ? 7.270 5.853 -11.175 1.00 93.44 83 VAL A C 1
ATOM 633 O O . VAL A 1 83 ? 6.571 5.869 -10.164 1.00 93.44 83 VAL A O 1
ATOM 636 N N . TYR A 1 84 ? 6.792 5.539 -12.374 1.00 95.19 84 TYR A N 1
ATOM 637 C CA . TYR A 1 84 ? 5.449 5.001 -12.525 1.00 95.19 84 TYR A CA 1
ATOM 638 C C . TYR A 1 84 ? 5.465 3.504 -12.197 1.00 95.19 84 TYR A C 1
ATOM 640 O O . TYR A 1 84 ? 6.221 2.738 -12.803 1.00 95.19 84 TYR A O 1
ATOM 648 N N . CYS A 1 85 ? 4.644 3.104 -11.232 1.00 96.62 85 CYS A N 1
ATOM 649 C CA . CYS A 1 85 ? 4.408 1.718 -10.877 1.00 96.62 85 CYS A CA 1
ATOM 650 C C . CYS A 1 85 ? 3.050 1.266 -11.400 1.00 96.62 85 CYS A C 1
ATOM 652 O O . CYS A 1 85 ? 2.023 1.855 -11.055 1.00 96.62 85 CYS A O 1
ATOM 654 N N . ASP A 1 86 ? 3.058 0.180 -12.163 1.00 97.69 86 ASP A N 1
ATOM 655 C CA . ASP A 1 86 ? 1.858 -0.599 -12.445 1.00 97.69 86 ASP A CA 1
ATOM 656 C C . ASP A 1 86 ? 1.717 -1.657 -11.336 1.00 97.69 86 ASP A C 1
ATOM 658 O O . ASP A 1 86 ? 2.547 -2.560 -11.169 1.00 97.69 86 ASP A O 1
ATOM 662 N N . MET A 1 87 ? 0.690 -1.474 -10.509 1.00 97.69 87 MET A N 1
ATOM 663 C CA . MET A 1 87 ? 0.349 -2.308 -9.359 1.00 97.69 87 MET A CA 1
ATOM 664 C C . MET A 1 87 ? -0.841 -3.234 -9.657 1.00 97.69 87 MET A C 1
ATOM 666 O O . MET A 1 87 ? -1.345 -3.885 -8.734 1.00 97.69 87 MET A O 1
ATOM 670 N N . THR A 1 88 ? -1.282 -3.309 -10.916 1.00 97.94 88 THR A N 1
ATOM 671 C CA . THR A 1 88 ? -2.503 -4.001 -11.346 1.00 97.94 88 THR A CA 1
ATOM 672 C C . THR A 1 88 ? -2.203 -5.159 -12.298 1.00 97.94 88 THR A C 1
ATOM 674 O O . THR A 1 88 ? -2.655 -6.281 -12.050 1.00 97.94 88 THR A O 1
ATOM 677 N N . THR A 1 89 ? -1.430 -4.921 -13.358 1.00 97.38 89 THR A N 1
ATOM 678 C CA . THR A 1 89 ? -1.157 -5.892 -14.430 1.00 97.38 89 THR A CA 1
ATOM 679 C C . THR A 1 89 ? -0.298 -7.046 -13.923 1.00 97.38 89 THR A C 1
ATOM 681 O O . THR A 1 89 ? 0.709 -6.831 -13.253 1.00 97.38 89 THR A O 1
ATOM 684 N N . ASP A 1 90 ? -0.680 -8.288 -14.231 1.00 96.44 90 ASP A N 1
ATOM 685 C CA . ASP A 1 90 ? 0.072 -9.504 -13.879 1.00 96.44 90 ASP A CA 1
ATOM 686 C C . ASP A 1 90 ? 0.511 -9.570 -12.405 1.00 96.44 90 ASP A C 1
ATOM 688 O O . ASP A 1 90 ? 1.648 -9.905 -12.080 1.00 96.44 90 ASP A O 1
ATOM 692 N N . ASN A 1 91 ? -0.425 -9.271 -11.497 1.00 95.62 91 ASN A N 1
ATOM 693 C CA . ASN A 1 91 ? -0.231 -9.153 -10.043 1.00 95.62 91 ASN A CA 1
ATOM 694 C C . ASN A 1 91 ? 0.525 -7.905 -9.561 1.00 95.62 91 ASN A C 1
ATOM 696 O O . ASN A 1 91 ? 0.690 -7.760 -8.348 1.00 95.62 91 ASN A O 1
ATOM 700 N N . GLY A 1 92 ? 0.891 -6.990 -10.457 1.00 97.31 92 GLY A N 1
ATOM 701 C CA . GLY A 1 92 ? 1.475 -5.692 -10.141 1.00 97.31 92 GLY A CA 1
ATOM 702 C C . GLY A 1 92 ? 2.952 -5.738 -9.746 1.00 97.31 92 GLY A C 1
ATOM 703 O O . GLY A 1 92 ? 3.617 -6.770 -9.796 1.00 97.31 92 GLY A O 1
ATOM 704 N N . GLY A 1 93 ? 3.470 -4.586 -9.315 1.00 96.81 93 GLY A N 1
ATOM 705 C CA . GLY A 1 93 ? 4.864 -4.428 -8.894 1.00 96.81 93 GLY A CA 1
ATOM 706 C C . GLY A 1 93 ? 5.814 -4.099 -10.047 1.00 96.81 93 GLY A C 1
ATOM 707 O O . GLY A 1 93 ? 7.036 -4.137 -9.877 1.00 96.81 93 GLY A O 1
ATOM 708 N N . TRP A 1 94 ? 5.276 -3.739 -11.208 1.00 97.31 94 TRP A N 1
ATOM 709 C CA . TRP A 1 94 ? 6.057 -3.396 -12.386 1.00 97.31 94 TRP A CA 1
ATOM 710 C C . TRP A 1 94 ? 6.558 -1.962 -12.296 1.00 97.31 94 TRP A C 1
ATOM 712 O O . TRP A 1 94 ? 5.784 -1.029 -12.097 1.00 97.31 94 TRP A O 1
ATOM 722 N N . THR A 1 95 ? 7.868 -1.785 -12.463 1.00 95.50 95 THR A N 1
ATOM 723 C CA . THR A 1 95 ? 8.462 -0.454 -12.637 1.00 95.50 95 THR A CA 1
ATOM 724 C C . THR A 1 95 ? 8.475 -0.137 -14.122 1.00 95.50 95 THR A C 1
ATOM 726 O O . THR A 1 95 ? 9.187 -0.797 -14.879 1.00 95.50 95 THR A O 1
ATOM 729 N N . VAL A 1 96 ? 7.691 0.849 -14.552 1.00 92.12 96 VAL A N 1
ATOM 730 C CA . VAL A 1 96 ? 7.611 1.206 -15.970 1.00 92.12 96 VAL A CA 1
ATOM 731 C C . VAL A 1 96 ? 8.837 2.026 -16.358 1.00 92.12 96 VAL A C 1
ATOM 733 O O . VAL A 1 96 ? 9.124 3.072 -15.774 1.00 92.12 96 VAL A O 1
ATOM 736 N N . ILE A 1 97 ? 9.566 1.544 -17.362 1.00 85.31 97 ILE A N 1
ATOM 737 C CA . ILE A 1 97 ? 10.739 2.210 -17.925 1.00 85.31 97 ILE A CA 1
ATOM 738 C C . ILE A 1 97 ? 10.283 2.916 -19.202 1.00 85.31 97 ILE A C 1
ATOM 740 O O . ILE A 1 97 ? 9.870 2.258 -20.154 1.00 85.31 97 ILE A O 1
ATOM 744 N N . SER A 1 98 ? 10.341 4.247 -19.236 1.00 71.44 98 SER A N 1
ATOM 745 C CA . SER A 1 98 ? 10.076 4.993 -20.469 1.00 71.44 98 SER A CA 1
ATOM 746 C C . SER A 1 98 ? 11.376 5.170 -21.248 1.00 71.44 98 SER A C 1
ATOM 748 O O . SER A 1 98 ? 12.298 5.840 -20.783 1.00 71.44 98 SER A O 1
ATOM 750 N N . LEU A 1 99 ? 11.454 4.576 -22.440 1.00 62.12 99 LEU A N 1
ATOM 751 C CA . LEU A 1 99 ? 12.419 4.976 -23.457 1.00 62.12 99 LEU A CA 1
ATOM 752 C C . LEU A 1 99 ? 11.795 6.150 -24.211 1.00 62.12 99 LEU A C 1
ATOM 754 O O . LEU A 1 99 ? 11.153 5.959 -25.241 1.00 62.12 99 LEU A O 1
ATOM 758 N N . SER A 1 100 ? 11.939 7.372 -23.699 1.00 60.06 100 SER A N 1
ATOM 759 C CA . SER A 1 100 ? 11.701 8.535 -24.549 1.00 60.06 100 SER A CA 1
ATOM 760 C C . SER A 1 100 ? 12.791 8.521 -25.616 1.00 60.06 100 SER A C 1
ATOM 762 O O . SER A 1 100 ? 13.928 8.907 -25.345 1.00 60.06 100 SER A O 1
ATOM 764 N N . SER A 1 101 ? 12.474 8.025 -26.810 1.00 57.47 101 SER A N 1
ATOM 765 C CA . SER A 1 101 ? 13.259 8.311 -28.003 1.00 57.47 101 SER A CA 1
ATOM 766 C C . SER A 1 101 ? 13.233 9.822 -28.175 1.00 57.47 101 SER A C 1
ATOM 768 O O . SER A 1 101 ? 12.242 10.383 -28.640 1.00 57.47 101 SER A O 1
ATOM 770 N N . SER A 1 102 ? 14.292 10.479 -27.702 1.00 55.28 102 SER A N 1
ATOM 771 C CA . SER A 1 102 ? 14.609 11.855 -28.047 1.00 55.28 102 SER A CA 1
ATOM 772 C C . SER A 1 102 ? 14.487 11.950 -29.560 1.00 55.28 102 SER A C 1
ATOM 774 O O . SER A 1 102 ? 15.185 11.220 -30.265 1.00 55.28 102 SER A O 1
ATOM 776 N N . SER A 1 103 ? 13.541 12.750 -30.044 1.00 55.31 103 SER A N 1
ATOM 777 C CA . SER A 1 103 ? 13.385 13.007 -31.470 1.00 55.31 103 SER A CA 1
ATOM 778 C C . SER A 1 103 ? 14.753 13.353 -32.062 1.00 55.31 103 SER A C 1
ATOM 780 O O . SER A 1 103 ? 15.442 14.228 -31.531 1.00 55.31 103 SER A O 1
ATOM 782 N N . LEU A 1 104 ? 15.142 12.595 -33.091 1.00 45.91 104 LEU A N 1
ATOM 783 C CA . LEU A 1 104 ? 16.261 12.896 -33.986 1.00 45.91 104 LEU A CA 1
ATOM 784 C C . LEU A 1 104 ? 16.107 14.291 -34.599 1.00 45.91 104 LEU A C 1
ATOM 786 O O . LEU A 1 104 ? 14.948 14.673 -34.889 1.00 45.91 104 LEU A O 1
#